Protein AF-A0A533VQJ0-F1 (afdb_monomer)

Mean predicted aligned error: 14.41 Å

Secondary structure (DSSP, 8-state):
------S--GGGS-SSHHHHHHHHHHHHHHHHHHHTT----EEETTEEESEEEGGGTEEEEE-SS--HHHHHHHHHHHHHHT-SEEEEEESS--EEETTEEEEEGGGHHHHS---S------------PPP-------------

Structure (mmCIF, N/CA/C/O backbone):
data_AF-A0A533VQJ0-F1
#
_entry.id   AF-A0A533VQJ0-F1
#
loop_
_atom_site.group_PDB
_atom_site.id
_atom_site.type_symbol
_atom_site.label_atom_id
_atom_site.label_alt_id
_atom_site.label_comp_id
_atom_site.label_asym_id
_atom_site.label_entity_id
_atom_site.label_seq_id
_atom_site.pdbx_PDB_ins_code
_atom_site.Cartn_x
_atom_site.Cartn_y
_atom_site.Cartn_z
_atom_site.occupancy
_atom_site.B_iso_or_equiv
_atom_site.auth_seq_id
_atom_site.auth_comp_id
_atom_site.auth_asym_id
_atom_site.auth_atom_id
_atom_site.pdbx_PDB_model_num
ATOM 1 N N . MET A 1 1 ? -18.979 10.138 -3.427 1.00 36.03 1 MET A N 1
ATOM 2 C CA . MET A 1 1 ? -19.019 9.096 -4.475 1.00 36.03 1 MET A CA 1
ATOM 3 C C . MET A 1 1 ? -17.841 8.153 -4.243 1.00 36.03 1 MET A C 1
ATOM 5 O O . MET A 1 1 ? -16.714 8.632 -4.271 1.00 36.03 1 MET A O 1
ATOM 9 N N . ARG A 1 2 ? -18.086 6.878 -3.909 1.00 32.38 2 ARG A N 1
ATOM 10 C CA . ARG A 1 2 ? -17.046 5.832 -3.820 1.00 32.38 2 ARG A CA 1
ATOM 11 C C . ARG A 1 2 ? -16.905 5.206 -5.211 1.00 32.38 2 ARG A C 1
ATOM 13 O O . ARG A 1 2 ? -17.925 4.969 -5.850 1.00 32.38 2 ARG A O 1
ATOM 20 N N . ARG A 1 3 ? -15.680 5.019 -5.705 1.00 37.50 3 ARG A N 1
ATOM 21 C CA . ARG A 1 3 ? -15.407 4.353 -6.990 1.00 37.50 3 ARG A CA 1
ATOM 22 C C . ARG A 1 3 ? -14.594 3.096 -6.706 1.00 37.50 3 ARG A C 1
ATOM 24 O O . ARG A 1 3 ? -13.645 3.173 -5.935 1.00 37.50 3 ARG A O 1
ATOM 31 N N . TYR A 1 4 ? -14.981 1.986 -7.322 1.00 40.22 4 TYR A N 1
ATOM 32 C CA . TYR A 1 4 ? -14.312 0.695 -7.217 1.00 40.22 4 TYR A CA 1
ATOM 33 C C . TYR A 1 4 ? -13.822 0.302 -8.614 1.00 40.22 4 TYR A C 1
ATOM 35 O O . TYR A 1 4 ? -14.592 0.393 -9.570 1.00 40.22 4 TYR A O 1
ATOM 43 N N . TYR A 1 5 ? -12.552 -0.082 -8.735 1.00 43.50 5 TYR A N 1
ATOM 44 C CA . TYR A 1 5 ? -11.945 -0.544 -9.986 1.00 43.50 5 TYR A CA 1
ATOM 45 C C . TYR A 1 5 ? -11.495 -2.002 -9.823 1.00 43.50 5 TYR A C 1
ATOM 47 O O . TYR A 1 5 ? -11.059 -2.364 -8.728 1.00 43.50 5 TYR A O 1
ATOM 55 N N . PRO A 1 6 ? -11.596 -2.842 -10.870 1.00 46.53 6 PRO A N 1
ATOM 56 C CA . PRO A 1 6 ? -11.108 -4.216 -10.817 1.00 46.53 6 PRO A CA 1
ATOM 57 C C . PRO A 1 6 ? -9.578 -4.251 -10.692 1.00 46.53 6 PRO A C 1
ATOM 59 O O . PRO A 1 6 ? -8.875 -3.557 -11.426 1.00 46.53 6 PRO A O 1
ATOM 62 N N . ALA A 1 7 ? -9.076 -5.081 -9.774 1.00 50.94 7 ALA A N 1
ATOM 63 C CA . ALA A 1 7 ? -7.653 -5.200 -9.447 1.00 50.94 7 ALA A CA 1
ATOM 64 C C . ALA A 1 7 ? -6.796 -5.751 -10.602 1.00 50.94 7 ALA A C 1
ATOM 66 O O . ALA A 1 7 ? -5.637 -5.384 -10.765 1.00 50.94 7 ALA A O 1
ATOM 67 N N . THR A 1 8 ? -7.343 -6.625 -11.443 1.00 53.81 8 THR A N 1
ATOM 68 C CA . THR A 1 8 ? -6.544 -7.423 -12.381 1.00 53.81 8 THR A CA 1
ATOM 69 C C . T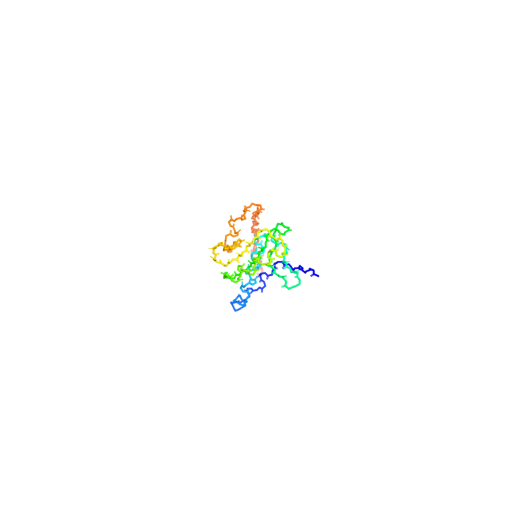HR A 1 8 ? -6.350 -6.716 -13.731 1.00 53.81 8 THR A C 1
ATOM 71 O O . THR A 1 8 ? -7.097 -6.947 -14.677 1.00 53.81 8 THR A O 1
ATOM 74 N N . THR A 1 9 ? -5.326 -5.858 -13.849 1.00 52.09 9 THR A N 1
ATOM 75 C CA . THR A 1 9 ? -4.880 -5.271 -15.143 1.00 52.09 9 THR A CA 1
ATOM 76 C C . THR A 1 9 ? -3.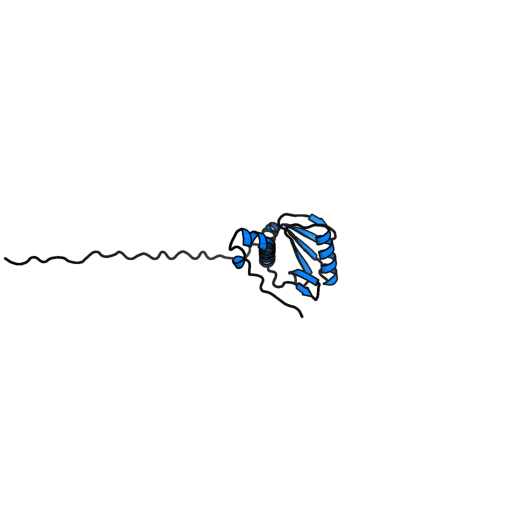403 -5.537 -15.479 1.00 52.09 9 THR A C 1
ATOM 78 O O . THR A 1 9 ? -2.884 -5.030 -16.475 1.00 52.09 9 THR A O 1
ATOM 81 N N . SER A 1 10 ? -2.711 -6.362 -14.689 1.00 52.59 10 SER A N 1
ATOM 82 C CA . SER A 1 10 ? -1.248 -6.525 -14.714 1.00 52.59 10 SER A CA 1
ATOM 83 C C . SER A 1 10 ? -0.682 -7.091 -16.022 1.00 52.59 10 SER A C 1
ATOM 85 O O . SER A 1 10 ? 0.395 -6.669 -16.439 1.00 52.59 10 SER A O 1
ATOM 87 N N . LEU A 1 11 ? -1.403 -7.973 -16.722 1.00 50.06 11 LEU A N 1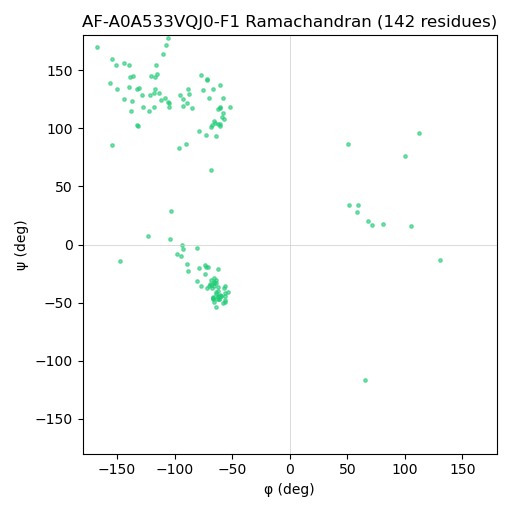
ATOM 88 C CA . LEU A 1 11 ? -0.930 -8.543 -17.995 1.00 50.06 11 LEU A CA 1
ATOM 89 C C . LEU A 1 11 ? -0.921 -7.537 -19.158 1.00 50.06 11 LEU A C 1
ATOM 91 O O . LEU A 1 11 ? -0.200 -7.738 -20.130 1.00 50.06 11 LEU A O 1
ATOM 95 N N . ILE A 1 12 ? -1.660 -6.427 -19.058 1.00 51.81 12 ILE A N 1
ATOM 96 C CA . ILE A 1 12 ? -1.734 -5.413 -20.125 1.00 51.81 12 ILE A CA 1
ATOM 97 C C . ILE A 1 12 ? -0.488 -4.503 -20.121 1.00 51.81 12 ILE A C 1
ATOM 99 O O . ILE A 1 12 ? -0.160 -3.887 -21.133 1.00 51.81 12 ILE A O 1
ATOM 103 N N . ARG A 1 13 ? 0.249 -4.425 -19.004 1.00 52.41 13 ARG A N 1
ATOM 104 C CA . ARG A 1 13 ? 1.272 -3.385 -18.783 1.00 52.41 13 ARG A CA 1
ATOM 105 C C . ARG A 1 13 ? 2.718 -3.807 -19.080 1.00 52.41 13 ARG A C 1
ATOM 107 O O . ARG A 1 13 ? 3.605 -2.959 -19.106 1.00 52.41 13 ARG A O 1
ATOM 114 N N . ALA A 1 14 ? 2.967 -5.089 -19.354 1.00 56.59 14 ALA A N 1
ATOM 115 C CA . ALA A 1 14 ? 4.311 -5.651 -19.556 1.00 56.59 14 ALA A CA 1
ATOM 116 C C . ALA A 1 14 ? 4.671 -5.918 -21.036 1.00 56.59 14 ALA A C 1
ATOM 118 O O . ALA A 1 14 ? 5.458 -6.809 -21.340 1.00 56.59 14 ALA A O 1
ATOM 119 N N . VAL A 1 15 ? 4.110 -5.151 -21.976 1.00 60.56 15 VAL A N 1
ATOM 120 C CA . VAL A 1 15 ? 4.304 -5.350 -23.431 1.00 60.56 15 VAL A CA 1
ATOM 121 C C . VAL A 1 15 ? 5.691 -4.946 -23.959 1.00 60.56 15 VAL A C 1
ATOM 123 O O . VAL A 1 15 ? 6.090 -5.390 -25.032 1.00 60.56 15 VAL A O 1
ATOM 126 N N . SER A 1 16 ? 6.456 -4.121 -23.236 1.00 65.94 16 SER A N 1
ATOM 127 C CA . SER A 1 16 ? 7.848 -3.788 -23.580 1.00 65.94 16 SER A CA 1
ATOM 128 C C . SER A 1 16 ? 8.646 -3.379 -22.341 1.00 65.94 16 SER A C 1
ATOM 130 O O . SER A 1 16 ? 8.064 -2.938 -21.353 1.00 65.94 16 SER A O 1
ATOM 132 N N . ARG A 1 17 ? 9.986 -3.450 -22.387 1.00 71.81 17 ARG A N 1
ATOM 133 C CA . ARG A 1 17 ? 10.855 -2.975 -21.286 1.00 71.81 17 ARG A CA 1
ATOM 134 C C . ARG A 1 17 ? 10.554 -1.522 -20.907 1.00 71.81 17 ARG A C 1
ATOM 136 O O . ARG A 1 17 ? 10.534 -1.182 -19.730 1.00 71.81 17 ARG A O 1
ATOM 143 N N . GLN A 1 18 ? 10.319 -0.675 -21.905 1.00 72.75 18 GLN A N 1
ATOM 144 C CA . GLN A 1 18 ? 10.056 0.746 -21.700 1.00 72.75 18 GLN A CA 1
ATOM 145 C C . GLN A 1 18 ? 8.666 0.981 -21.089 1.00 72.75 18 GLN A C 1
ATOM 147 O O . GLN A 1 18 ? 8.524 1.834 -20.217 1.00 72.75 18 GLN A O 1
ATOM 152 N N . ALA A 1 19 ? 7.663 0.195 -21.495 1.00 66.31 19 ALA A N 1
ATOM 153 C CA . ALA A 1 19 ? 6.338 0.199 -20.876 1.00 66.31 19 ALA A CA 1
ATOM 154 C C . ALA A 1 19 ? 6.397 -0.325 -19.434 1.00 66.31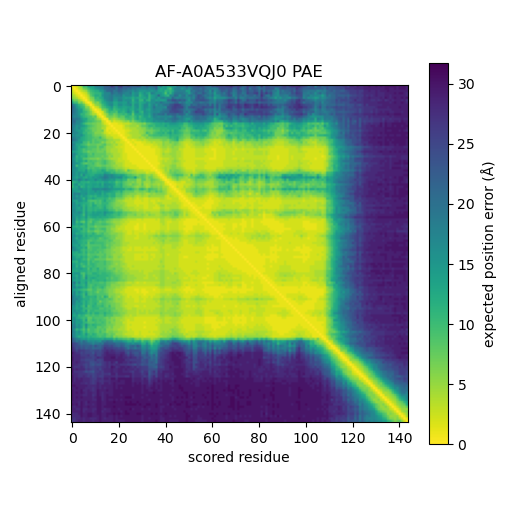 19 ALA A C 1
ATOM 156 O O . ALA A 1 19 ? 5.911 0.339 -18.529 1.00 66.31 19 ALA A O 1
ATOM 157 N N . PHE A 1 20 ? 7.095 -1.436 -19.193 1.00 68.12 20 PHE A N 1
ATOM 158 C CA . PHE A 1 20 ? 7.279 -2.002 -17.859 1.00 68.12 20 PHE A CA 1
ATOM 159 C C . PHE A 1 20 ? 7.971 -1.027 -16.905 1.00 68.12 20 PHE A C 1
ATOM 161 O O . PHE A 1 20 ? 7.528 -0.854 -15.779 1.00 68.12 20 PHE A O 1
ATOM 168 N N . GLN A 1 21 ? 9.030 -0.344 -17.344 1.00 69.88 21 GLN A N 1
ATOM 169 C CA . GLN A 1 21 ? 9.707 0.648 -16.505 1.00 69.88 21 GLN A CA 1
ATOM 170 C C . GLN A 1 21 ? 8.778 1.810 -16.129 1.00 69.88 21 GLN A C 1
ATOM 172 O O . GLN A 1 21 ? 8.784 2.238 -14.975 1.00 69.88 21 GLN A O 1
ATOM 177 N N . ARG A 1 22 ? 7.948 2.277 -17.072 1.00 73.94 22 ARG A N 1
ATOM 178 C CA . ARG A 1 22 ? 6.949 3.331 -16.830 1.00 73.94 22 ARG A CA 1
ATOM 179 C C . ARG A 1 22 ? 5.808 2.870 -15.921 1.00 73.94 22 ARG A C 1
ATOM 181 O O . ARG A 1 22 ? 5.319 3.658 -15.125 1.00 73.94 22 ARG A O 1
ATOM 188 N N . GLU A 1 23 ? 5.423 1.602 -16.018 1.00 76.81 23 GLU A N 1
ATOM 189 C CA . GLU A 1 23 ? 4.255 1.028 -15.339 1.00 76.81 23 GLU A CA 1
ATOM 190 C C . GLU A 1 23 ? 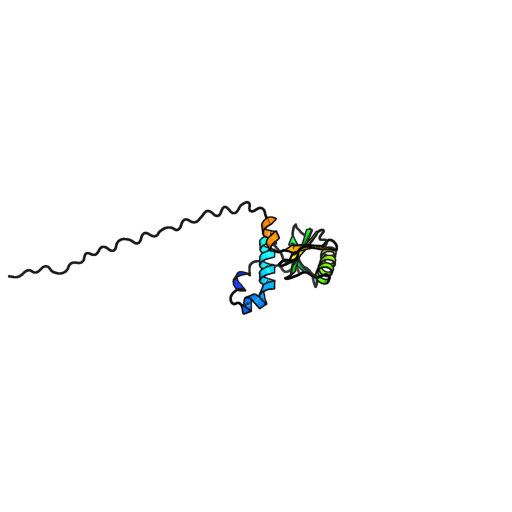4.612 0.166 -14.118 1.00 76.81 23 GLU A C 1
ATOM 192 O O . GLU A 1 23 ? 3.732 -0.446 -13.515 1.00 76.81 23 GLU A O 1
ATOM 197 N N . SER A 1 24 ? 5.890 0.103 -13.735 1.00 76.56 24 SER A N 1
ATOM 198 C CA . SER A 1 24 ? 6.395 -0.804 -12.692 1.00 76.56 24 SER A CA 1
ATOM 199 C C . SER A 1 24 ? 5.679 -0.627 -11.351 1.00 76.56 24 SER A C 1
ATOM 201 O O . SER A 1 24 ? 5.381 -1.616 -10.684 1.00 76.56 24 SER A O 1
ATOM 203 N N . GLY A 1 25 ? 5.313 0.611 -11.003 1.00 81.38 25 GLY A N 1
ATOM 204 C CA . GLY A 1 25 ? 4.483 0.909 -9.834 1.00 81.38 25 GLY A CA 1
ATOM 205 C C . GLY A 1 25 ? 3.092 0.275 -9.915 1.00 81.38 25 GLY A C 1
ATOM 206 O O . GLY A 1 25 ? 2.680 -0.399 -8.979 1.00 81.38 25 GLY A O 1
ATOM 207 N N . GLY A 1 26 ? 2.406 0.401 -11.054 1.00 80.50 26 GLY A N 1
ATOM 208 C CA . GLY A 1 26 ? 1.082 -0.196 -11.253 1.00 80.50 26 GLY A CA 1
ATOM 209 C C . GLY A 1 26 ? 1.111 -1.725 -11.314 1.00 80.50 26 GLY A C 1
ATOM 210 O O . GLY A 1 26 ? 0.159 -2.381 -10.892 1.00 80.50 26 GLY A O 1
ATOM 211 N N . VAL A 1 27 ? 2.210 -2.313 -11.801 1.00 81.94 27 VAL A N 1
ATOM 212 C CA . VAL A 1 27 ? 2.430 -3.767 -11.751 1.00 81.94 27 VAL A CA 1
ATOM 213 C C . VAL A 1 27 ? 2.592 -4.238 -10.308 1.00 81.94 27 VAL A C 1
ATOM 215 O O . VAL A 1 27 ? 1.936 -5.203 -9.920 1.00 81.94 27 VAL A O 1
ATOM 218 N N . LEU A 1 28 ? 3.418 -3.549 -9.513 1.00 85.69 28 LEU A N 1
ATOM 219 C CA . LEU A 1 28 ? 3.615 -3.868 -8.099 1.00 85.69 28 LEU A CA 1
ATOM 220 C C . LEU A 1 28 ? 2.313 -3.724 -7.309 1.00 85.69 28 LEU A C 1
ATOM 222 O O . LEU A 1 28 ? 1.939 -4.633 -6.579 1.00 85.69 28 LEU A O 1
ATOM 226 N N . GLU A 1 29 ? 1.596 -2.620 -7.499 1.00 86.56 29 GLU A N 1
ATOM 227 C CA . GLU A 1 29 ? 0.292 -2.381 -6.882 1.00 86.56 29 GLU A CA 1
ATOM 228 C C . GLU A 1 29 ? -0.687 -3.502 -7.230 1.00 86.56 29 GLU A C 1
ATOM 230 O O . GLU A 1 29 ? -1.256 -4.124 -6.340 1.00 86.56 29 GLU A O 1
ATOM 235 N N . THR A 1 30 ? -0.803 -3.854 -8.512 1.00 82.69 30 THR A N 1
ATOM 236 C CA . THR A 1 30 ? -1.670 -4.959 -8.936 1.00 82.69 30 THR A CA 1
ATOM 237 C C . THR A 1 30 ? -1.268 -6.288 -8.289 1.00 82.69 30 THR A C 1
ATOM 239 O O . THR A 1 30 ? -2.133 -7.039 -7.842 1.00 82.69 30 THR A O 1
ATOM 242 N N . TYR A 1 31 ? 0.032 -6.597 -8.239 1.00 84.06 31 TYR A N 1
ATOM 243 C CA . TYR A 1 31 ? 0.536 -7.800 -7.576 1.00 84.06 31 TYR A CA 1
ATOM 244 C C . TYR A 1 31 ? 0.127 -7.826 -6.101 1.00 84.06 31 TYR A C 1
ATOM 246 O O . TYR A 1 31 ? -0.467 -8.805 -5.662 1.00 84.06 31 TYR A O 1
ATOM 254 N N . VAL A 1 32 ? 0.374 -6.740 -5.365 1.00 87.25 32 VAL A N 1
ATOM 255 C CA . VAL A 1 32 ? 0.073 -6.644 -3.932 1.00 87.25 32 VAL A CA 1
ATOM 256 C C . VAL A 1 32 ? -1.423 -6.776 -3.667 1.00 87.25 32 VAL A C 1
ATOM 258 O O . VAL A 1 32 ? -1.827 -7.535 -2.791 1.00 87.25 32 VAL A O 1
ATOM 261 N N . ILE A 1 33 ? -2.256 -6.084 -4.444 1.00 84.62 33 ILE A N 1
ATOM 262 C CA . ILE A 1 33 ? -3.715 -6.141 -4.305 1.00 84.62 33 ILE A CA 1
ATOM 263 C C . ILE A 1 33 ? -4.224 -7.568 -4.533 1.00 84.62 33 ILE A C 1
ATOM 265 O O . ILE A 1 33 ? -5.030 -8.061 -3.743 1.00 84.62 33 ILE A O 1
ATOM 269 N N . ASN A 1 34 ? -3.709 -8.262 -5.553 1.00 82.75 34 ASN A N 1
ATOM 270 C CA . ASN A 1 34 ? -4.064 -9.657 -5.810 1.00 82.75 34 ASN A CA 1
ATOM 271 C C . ASN A 1 34 ? -3.555 -10.596 -4.702 1.00 82.75 34 ASN A C 1
ATOM 273 O O . ASN A 1 34 ? -4.318 -11.433 -4.228 1.00 82.75 34 ASN A O 1
ATOM 277 N N . ALA A 1 35 ? -2.298 -10.448 -4.271 1.00 84.75 35 ALA A N 1
ATOM 278 C CA . ALA A 1 35 ? -1.681 -11.289 -3.242 1.00 84.75 35 ALA A CA 1
ATOM 279 C C . ALA A 1 35 ? -2.395 -11.168 -1.887 1.00 84.75 35 ALA A C 1
ATOM 281 O O . ALA A 1 35 ? -2.574 -12.155 -1.181 1.00 84.75 35 ALA A O 1
ATOM 282 N N . LEU A 1 36 ? -2.867 -9.967 -1.547 1.00 85.94 36 LEU A N 1
ATOM 283 C CA . LEU A 1 36 ? -3.626 -9.704 -0.324 1.00 85.94 36 LEU A CA 1
ATOM 284 C C . LEU A 1 36 ? -5.110 -10.094 -0.427 1.00 85.94 36 LEU A C 1
ATOM 286 O O . LEU A 1 36 ? -5.849 -9.920 0.544 1.00 85.94 36 LEU A O 1
ATOM 290 N N . GLY A 1 37 ? -5.580 -10.560 -1.592 1.00 79.56 37 GLY A N 1
ATOM 291 C CA . GLY A 1 37 ? -7.004 -10.800 -1.839 1.00 79.56 37 GLY A CA 1
ATOM 292 C C . GLY A 1 37 ? -7.855 -9.539 -1.648 1.00 79.56 37 GLY A C 1
ATOM 293 O O . GLY A 1 37 ? -9.025 -9.617 -1.263 1.00 79.56 37 GLY A O 1
ATOM 294 N N . ALA A 1 38 ? -7.262 -8.361 -1.855 1.00 78.75 38 ALA A N 1
ATOM 295 C CA . ALA A 1 38 ? -7.931 -7.093 -1.641 1.00 78.75 38 ALA A CA 1
ATOM 296 C C . ALA A 1 38 ? -9.009 -6.893 -2.711 1.00 78.75 38 ALA A C 1
ATOM 298 O O . ALA A 1 38 ? -8.758 -6.946 -3.912 1.00 78.75 38 ALA A O 1
ATOM 299 N N . THR A 1 39 ? -10.236 -6.638 -2.266 1.00 63.31 39 THR A N 1
ATOM 300 C CA . THR A 1 39 ? -11.391 -6.485 -3.162 1.00 63.31 39 THR A CA 1
ATOM 301 C C . THR A 1 39 ? -11.592 -5.047 -3.636 1.00 63.31 39 THR A C 1
ATOM 303 O O . THR A 1 39 ? -12.317 -4.821 -4.603 1.00 63.31 39 THR A O 1
ATOM 306 N N . HIS A 1 40 ? -10.974 -4.063 -2.969 1.00 62.38 40 HIS A N 1
ATOM 307 C CA . HIS A 1 40 ? -11.270 -2.653 -3.198 1.00 62.38 40 HIS A CA 1
ATOM 308 C C . HIS A 1 40 ? -10.071 -1.724 -2.949 1.00 62.38 40 HIS A C 1
ATOM 310 O O . HIS A 1 40 ? -9.457 -1.759 -1.882 1.00 62.38 40 HIS A O 1
ATOM 316 N N . TYR A 1 41 ? -9.855 -0.803 -3.890 1.00 70.94 41 TYR A N 1
ATOM 317 C CA . TYR A 1 41 ? -9.122 0.447 -3.676 1.00 70.94 41 TYR A CA 1
ATOM 318 C C . TYR A 1 41 ? -9.959 1.408 -2.825 1.00 70.94 41 TYR A C 1
ATOM 320 O O . TYR A 1 41 ? -11.183 1.485 -2.999 1.00 70.94 41 TYR A O 1
ATOM 328 N N . TYR A 1 42 ? -9.333 2.172 -1.925 1.00 76.00 42 TYR A N 1
ATOM 329 C CA . TYR A 1 42 ? -10.058 3.155 -1.122 1.00 76.00 42 TYR A CA 1
ATOM 330 C C . TYR A 1 42 ? -9.804 4.577 -1.597 1.00 76.00 42 TYR A C 1
ATOM 332 O O . TYR A 1 42 ? -8.692 5.094 -1.537 1.00 76.00 42 TYR A O 1
ATOM 340 N N . ARG A 1 43 ? -10.891 5.265 -1.953 1.00 79.94 43 ARG A N 1
ATOM 341 C CA . ARG A 1 43 ? -10.866 6.694 -2.253 1.00 79.94 43 ARG A CA 1
ATOM 342 C C . ARG A 1 43 ? -12.055 7.419 -1.640 1.00 79.94 43 ARG A C 1
ATOM 344 O O . ARG A 1 43 ? -13.213 7.124 -1.946 1.00 79.94 43 ARG A O 1
ATOM 351 N N . GLN A 1 44 ? -11.768 8.428 -0.821 1.00 76.44 44 GLN A N 1
ATOM 352 C CA . GLN A 1 44 ? -12.761 9.338 -0.255 1.00 76.44 44 GLN A CA 1
ATOM 353 C C . GLN A 1 44 ? -12.297 10.793 -0.408 1.00 76.44 44 GLN A C 1
ATOM 355 O O . GLN A 1 44 ? -11.458 11.300 0.336 1.00 76.44 44 GLN A O 1
ATOM 360 N N . GLY A 1 45 ? -12.868 11.498 -1.389 1.00 81.94 45 GLY A N 1
ATOM 361 C CA . GLY A 1 45 ? -12.474 12.873 -1.704 1.00 81.94 45 GLY A CA 1
ATOM 362 C C . GLY A 1 45 ? -11.035 12.938 -2.224 1.00 81.94 45 GLY A C 1
ATOM 363 O O . GLY A 1 45 ? -10.742 12.385 -3.281 1.00 81.94 45 GLY A O 1
ATOM 364 N N . ARG A 1 46 ? -10.157 13.625 -1.479 1.00 81.94 46 ARG A N 1
ATOM 365 C CA . ARG A 1 46 ? -8.709 13.731 -1.759 1.00 81.94 46 ARG A CA 1
ATOM 366 C C . ARG A 1 46 ? -7.864 12.687 -1.018 1.00 81.94 46 ARG A C 1
ATOM 368 O O . ARG A 1 46 ? -6.646 12.720 -1.122 1.00 81.94 46 ARG A O 1
ATOM 375 N N . VAL A 1 47 ? -8.496 11.829 -0.219 1.00 80.94 47 VAL A N 1
ATOM 376 C CA . VAL A 1 47 ? -7.820 10.772 0.537 1.00 80.94 47 VAL A CA 1
ATOM 377 C C . VAL A 1 47 ? -7.888 9.484 -0.268 1.00 80.94 47 VAL A C 1
ATOM 379 O O . VAL A 1 47 ? -8.975 9.084 -0.691 1.00 80.94 47 VAL A O 1
ATOM 382 N N . GLU A 1 48 ? -6.736 8.857 -0.456 1.00 84.94 48 GLU A N 1
ATOM 383 C CA . GLU A 1 48 ? -6.553 7.636 -1.233 1.00 84.94 48 GLU A CA 1
ATOM 384 C C . GLU A 1 48 ? -5.557 6.737 -0.495 1.00 84.94 48 GLU A C 1
ATOM 386 O O . GLU A 1 48 ? -4.566 7.247 0.037 1.00 84.94 48 GLU A O 1
ATOM 391 N N . VAL A 1 49 ? -5.882 5.447 -0.414 1.00 88.50 49 VAL A N 1
ATOM 392 C CA . VAL A 1 49 ? -4.954 4.358 -0.072 1.00 88.50 49 VAL A CA 1
ATOM 393 C C . VAL A 1 49 ? -5.211 3.207 -1.029 1.00 88.50 49 VAL A C 1
ATOM 395 O O . VAL A 1 49 ? -6.361 2.964 -1.420 1.00 88.50 49 VAL A O 1
ATOM 398 N N . ASP A 1 50 ? -4.143 2.508 -1.386 1.00 90.00 50 ASP A N 1
ATOM 399 C CA . ASP A 1 50 ? -4.176 1.502 -2.444 1.00 90.00 50 ASP A CA 1
ATOM 400 C C . ASP A 1 50 ? -5.060 0.311 -2.051 1.00 90.00 50 ASP A C 1
ATOM 402 O O . ASP A 1 50 ? -5.814 -0.197 -2.874 1.00 90.00 50 ASP A O 1
ATOM 406 N N . ALA A 1 51 ? -5.077 -0.089 -0.775 1.00 88.50 51 ALA A N 1
ATOM 407 C CA . ALA A 1 51 ? -5.983 -1.135 -0.300 1.00 88.50 51 ALA A CA 1
ATOM 408 C C . ALA A 1 51 ? -6.515 -0.903 1.114 1.00 88.50 51 ALA A C 1
ATOM 410 O O . ALA A 1 51 ? -5.883 -0.272 1.965 1.00 88.50 51 ALA A O 1
ATOM 411 N N . ILE A 1 52 ? -7.674 -1.510 1.379 1.00 87.12 52 ILE A N 1
ATOM 412 C CA . ILE A 1 52 ? -8.186 -1.730 2.730 1.00 87.12 52 ILE A CA 1
ATOM 413 C C . ILE A 1 52 ? -8.555 -3.203 2.900 1.00 87.12 52 ILE A C 1
ATOM 415 O O . ILE A 1 52 ? -9.332 -3.746 2.113 1.00 87.12 52 ILE A O 1
ATOM 419 N N . LEU A 1 53 ? -8.048 -3.828 3.964 1.00 86.25 53 LEU A N 1
ATOM 420 C CA . LEU A 1 53 ? -8.332 -5.225 4.310 1.00 86.25 53 LEU A CA 1
ATOM 421 C C . LEU A 1 53 ? -9.210 -5.331 5.562 1.00 86.25 53 LEU A C 1
ATOM 423 O O . LEU A 1 53 ? -9.361 -4.371 6.323 1.00 86.25 53 LEU A O 1
ATOM 427 N N . GLY A 1 54 ? -9.795 -6.513 5.782 1.00 83.75 54 GLY A N 1
ATOM 428 C CA . GLY A 1 54 ? -10.524 -6.826 7.017 1.00 83.75 54 GLY A CA 1
ATOM 429 C C . GLY A 1 54 ? -11.708 -5.895 7.299 1.00 83.75 54 GLY A C 1
ATOM 430 O O . GLY A 1 54 ? -11.952 -5.548 8.448 1.00 83.75 54 GLY A O 1
ATOM 431 N N . GLY A 1 55 ? -12.400 -5.420 6.257 1.00 79.62 55 GLY A N 1
ATOM 432 C CA . GLY A 1 55 ? -13.567 -4.540 6.398 1.00 79.62 55 GLY A CA 1
ATOM 433 C C . GLY A 1 55 ? -13.263 -3.106 6.851 1.00 79.62 55 GLY A C 1
ATOM 434 O O . GLY A 1 55 ? -14.179 -2.416 7.289 1.00 79.62 55 GLY A O 1
ATOM 435 N N . GLY A 1 56 ? -12.012 -2.642 6.759 1.00 82.75 56 GLY A N 1
ATOM 436 C CA . GLY A 1 56 ? -11.614 -1.318 7.263 1.00 82.75 56 GLY A CA 1
ATOM 437 C C . GLY A 1 56 ? -10.375 -1.336 8.146 1.00 82.75 56 GLY A C 1
ATOM 438 O O . GLY A 1 56 ? -9.814 -0.283 8.436 1.00 82.75 56 GLY A O 1
ATOM 439 N N . ASP A 1 57 ? -9.956 -2.518 8.590 1.00 88.69 57 ASP A N 1
ATOM 440 C CA . ASP A 1 57 ? -9.042 -2.650 9.715 1.00 88.69 57 ASP A CA 1
ATOM 441 C C . ASP A 1 57 ? -7.582 -2.338 9.376 1.00 88.69 57 ASP A C 1
ATOM 443 O O . ASP A 1 57 ? -6.858 -1.760 10.190 1.00 88.69 57 ASP A O 1
ATOM 447 N N . VAL A 1 58 ? -7.160 -2.698 8.163 1.00 91.62 58 VAL A N 1
ATOM 448 C CA . VAL A 1 58 ? -5.782 -2.517 7.694 1.00 91.62 58 VAL A CA 1
ATOM 449 C C . VAL A 1 58 ? -5.778 -1.587 6.494 1.00 91.62 58 VAL A C 1
ATOM 451 O O . VAL A 1 58 ? -6.357 -1.924 5.464 1.00 91.62 58 VAL A O 1
ATOM 454 N N . ALA A 1 59 ? -5.110 -0.443 6.621 1.00 92.94 59 ALA A N 1
ATOM 455 C CA . ALA A 1 59 ? -4.804 0.429 5.493 1.00 92.94 59 ALA A CA 1
ATOM 456 C C . ALA A 1 59 ? -3.479 -0.000 4.857 1.00 92.94 59 ALA A C 1
ATOM 458 O O . ALA A 1 59 ? -2.483 -0.143 5.572 1.00 92.94 59 ALA A O 1
ATOM 459 N N . VAL A 1 60 ? -3.468 -0.180 3.538 1.00 94.06 60 VAL A N 1
ATOM 460 C CA . VAL A 1 60 ? -2.296 -0.628 2.781 1.00 94.06 60 VAL A CA 1
ATOM 461 C C . VAL A 1 60 ? -1.935 0.415 1.725 1.00 94.06 60 VAL A C 1
ATOM 463 O O . VAL A 1 60 ? -2.793 0.829 0.949 1.00 94.06 60 VAL A O 1
ATOM 466 N N . GLU A 1 61 ? -0.669 0.823 1.695 1.00 95.19 61 GLU A N 1
ATOM 467 C CA . GLU A 1 61 ? -0.062 1.598 0.601 1.00 95.19 61 GLU A CA 1
ATOM 468 C C . GLU A 1 61 ? 1.021 0.739 -0.058 1.00 95.19 61 GLU A C 1
ATOM 470 O O . GLU A 1 61 ? 1.707 -0.037 0.606 1.00 95.19 61 GLU A O 1
ATOM 475 N N . VAL A 1 62 ? 1.204 0.893 -1.359 1.00 93.75 62 VAL A N 1
ATOM 476 C CA . VAL A 1 62 ? 2.221 0.222 -2.152 1.00 93.75 62 VAL A CA 1
ATOM 477 C C . VAL A 1 62 ? 3.218 1.255 -2.666 1.00 93.75 62 VAL A C 1
ATOM 479 O O . VAL A 1 62 ? 2.862 2.304 -3.214 1.00 93.75 62 VAL A O 1
ATOM 482 N N . LYS A 1 63 ? 4.507 0.976 -2.478 1.00 94.31 63 LYS A N 1
ATOM 483 C CA . LYS A 1 63 ? 5.604 1.831 -2.945 1.00 94.31 63 LYS A CA 1
ATOM 484 C C . LYS A 1 63 ? 6.737 0.992 -3.507 1.00 94.31 63 LYS A C 1
ATOM 486 O O . LYS A 1 63 ? 6.936 -0.143 -3.109 1.00 94.31 63 LYS A O 1
ATOM 491 N N . SER A 1 64 ? 7.537 1.550 -4.409 1.00 90.62 64 SER A N 1
ATOM 492 C CA . SER A 1 64 ? 8.791 0.893 -4.797 1.00 90.62 64 SER A CA 1
ATOM 493 C C . SER A 1 64 ? 9.793 0.871 -3.637 1.00 90.62 64 SER A C 1
ATOM 495 O O . SER A 1 64 ? 10.470 -0.129 -3.435 1.00 90.62 64 SER A O 1
ATOM 497 N N . GLY A 1 65 ? 9.831 1.948 -2.851 1.00 93.56 65 GLY A N 1
ATOM 498 C CA . GLY A 1 65 ? 10.559 2.059 -1.589 1.00 93.56 65 GLY A CA 1
ATOM 499 C C . GLY A 1 65 ? 9.854 3.051 -0.667 1.00 93.56 65 GLY A C 1
ATOM 500 O O . GLY A 1 65 ? 9.118 3.910 -1.155 1.00 93.56 65 GLY A O 1
ATOM 501 N N . ALA A 1 66 ? 10.035 2.904 0.641 1.00 94.69 66 ALA A N 1
ATOM 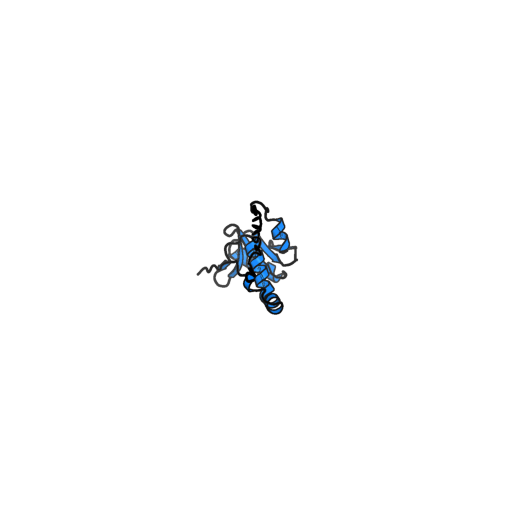502 C CA . ALA A 1 66 ? 9.311 3.676 1.647 1.00 94.69 66 ALA A CA 1
ATOM 503 C C . ALA A 1 66 ? 10.239 4.643 2.389 1.00 94.69 66 ALA A C 1
ATOM 505 O O . ALA A 1 66 ? 11.222 4.225 3.004 1.00 94.69 66 ALA A O 1
ATOM 506 N N . ASP A 1 67 ? 9.894 5.932 2.385 1.00 95.56 67 ASP A N 1
ATOM 507 C CA . ASP A 1 67 ? 10.580 6.947 3.185 1.00 95.56 67 ASP A CA 1
ATOM 508 C C . ASP A 1 67 ? 9.750 7.396 4.408 1.00 95.56 67 ASP A C 1
ATOM 510 O O . ASP A 1 67 ? 8.628 6.944 4.661 1.00 95.56 67 ASP A O 1
ATOM 514 N N . GLU A 1 68 ? 10.311 8.288 5.228 1.00 95.44 68 GLU A N 1
ATOM 515 C CA . GLU A 1 68 ? 9.610 8.799 6.412 1.00 95.44 68 GLU A CA 1
ATOM 516 C C . GLU A 1 68 ? 8.344 9.604 6.067 1.00 95.44 68 GLU A C 1
ATOM 518 O O . GLU A 1 68 ? 7.367 9.575 6.821 1.00 95.44 68 GLU A O 1
ATOM 523 N N . ARG A 1 69 ? 8.317 10.286 4.917 1.00 96.19 69 ARG A N 1
ATOM 524 C CA . ARG A 1 69 ? 7.144 11.049 4.475 1.00 96.19 69 ARG A CA 1
ATOM 525 C C . ARG A 1 69 ? 6.009 10.110 4.088 1.00 96.19 69 ARG A C 1
ATOM 527 O O . ARG A 1 69 ? 4.854 10.439 4.365 1.00 96.19 69 ARG A O 1
ATOM 534 N N . ASP A 1 70 ? 6.321 8.958 3.496 1.00 95.69 70 ASP A N 1
ATOM 535 C CA . ASP A 1 70 ? 5.338 7.916 3.186 1.00 95.69 70 ASP A CA 1
ATOM 536 C C . ASP A 1 70 ? 4.708 7.353 4.464 1.00 95.69 70 ASP A C 1
ATOM 538 O O . ASP A 1 70 ? 3.480 7.304 4.585 1.00 95.69 70 ASP A O 1
ATOM 542 N N . VAL A 1 71 ? 5.539 7.025 5.460 1.00 97.12 71 VAL A N 1
ATOM 543 C CA . VAL A 1 71 ? 5.087 6.575 6.788 1.00 97.12 71 VAL A CA 1
ATOM 544 C C . VAL A 1 71 ? 4.157 7.607 7.426 1.00 97.12 71 VAL A C 1
ATOM 546 O O . VAL A 1 71 ? 3.062 7.268 7.880 1.00 97.12 71 VAL A O 1
ATOM 549 N N . ASP A 1 72 ? 4.544 8.883 7.417 1.00 96.81 72 ASP A N 1
ATOM 550 C CA . ASP A 1 72 ? 3.752 9.964 8.010 1.00 96.81 72 ASP A CA 1
ATOM 551 C C . ASP A 1 72 ? 2.453 10.237 7.254 1.00 96.81 72 ASP A C 1
ATOM 553 O O . ASP A 1 72 ? 1.428 10.596 7.847 1.00 96.81 72 ASP A O 1
ATOM 557 N N . LYS A 1 73 ? 2.467 10.099 5.927 1.00 95.00 73 LYS A N 1
ATOM 558 C CA . LYS A 1 73 ? 1.266 10.208 5.098 1.00 95.00 73 LYS A CA 1
ATOM 559 C C . LYS A 1 73 ? 0.294 9.080 5.441 1.00 95.00 73 LYS A C 1
ATOM 561 O O . LYS A 1 73 ? -0.854 9.378 5.781 1.00 95.00 73 LYS A O 1
ATOM 566 N N . LEU A 1 74 ? 0.741 7.824 5.409 1.00 95.44 74 LEU A N 1
ATOM 567 C CA . LEU A 1 74 ? -0.129 6.681 5.678 1.00 95.44 74 LEU A CA 1
ATOM 568 C C . LEU A 1 74 ? -0.649 6.698 7.118 1.00 95.44 74 LEU A C 1
ATOM 570 O O . LEU A 1 74 ? -1.838 6.485 7.333 1.00 95.44 74 LEU A O 1
ATOM 574 N N . ALA A 1 75 ? 0.189 7.036 8.102 1.00 95.38 75 ALA A N 1
ATOM 575 C CA . ALA A 1 75 ? -0.234 7.164 9.496 1.00 95.38 75 ALA A CA 1
ATOM 576 C C . ALA A 1 75 ? -1.397 8.155 9.671 1.00 95.38 75 ALA A C 1
ATOM 578 O O . ALA A 1 75 ? -2.384 7.853 10.353 1.00 95.38 75 ALA A O 1
ATOM 579 N N . ARG A 1 76 ? -1.319 9.320 9.013 1.00 94.31 76 ARG A N 1
ATOM 580 C CA . ARG A 1 76 ? -2.388 10.332 9.029 1.00 94.31 76 ARG A CA 1
ATOM 581 C C . ARG A 1 76 ? -3.649 9.844 8.326 1.00 94.31 76 ARG A C 1
ATOM 583 O O . ARG A 1 76 ? -4.748 10.025 8.849 1.00 94.31 76 ARG A O 1
ATOM 590 N N . VAL A 1 77 ? -3.502 9.225 7.156 1.00 92.31 77 VAL A N 1
ATOM 591 C CA . VAL A 1 77 ? -4.640 8.729 6.375 1.00 92.31 77 VAL A CA 1
ATOM 592 C C . VAL A 1 77 ? -5.358 7.592 7.099 1.00 92.31 77 VAL A C 1
ATOM 594 O O . VAL A 1 77 ? -6.567 7.690 7.293 1.00 92.31 77 VAL A O 1
ATOM 597 N N . ALA A 1 78 ? -4.629 6.580 7.574 1.00 91.75 78 ALA A N 1
ATOM 598 C CA . ALA A 1 78 ? -5.173 5.448 8.322 1.00 91.75 78 ALA A CA 1
ATOM 599 C C . ALA A 1 78 ? -5.959 5.907 9.562 1.00 91.75 78 ALA A C 1
ATOM 601 O O . ALA A 1 78 ? -7.062 5.432 9.815 1.00 91.75 78 ALA A O 1
ATOM 602 N N . THR A 1 79 ? -5.436 6.903 10.285 1.00 92.25 79 THR A N 1
ATOM 603 C CA . THR A 1 79 ? -6.134 7.503 11.435 1.00 92.25 79 THR A CA 1
ATOM 604 C C . THR A 1 79 ? -7.452 8.156 11.017 1.00 92.25 79 THR A C 1
ATOM 606 O O . THR A 1 79 ? -8.475 7.956 11.664 1.00 92.25 79 THR A O 1
ATOM 609 N N . ARG A 1 80 ? -7.458 8.906 9.908 1.00 90.25 80 ARG A N 1
ATOM 610 C CA . ARG A 1 80 ? -8.657 9.593 9.407 1.00 90.25 80 ARG A CA 1
ATOM 611 C C . ARG A 1 80 ? -9.758 8.633 8.956 1.00 90.25 80 ARG A C 1
ATOM 613 O O . ARG A 1 80 ? -10.931 8.979 9.057 1.00 90.25 80 ARG A O 1
ATOM 620 N N . ILE A 1 81 ? -9.386 7.473 8.425 1.00 87.44 81 ILE A N 1
ATOM 621 C CA . ILE A 1 81 ? -10.336 6.464 7.935 1.00 87.44 81 ILE A CA 1
ATOM 622 C C . ILE A 1 81 ? -10.697 5.419 9.001 1.00 87.44 81 ILE A C 1
ATOM 624 O O . ILE A 1 81 ? -11.559 4.583 8.752 1.00 87.44 81 ILE A O 1
ATOM 628 N N . GLY A 1 82 ? -10.079 5.483 10.186 1.00 89.81 82 GLY A N 1
ATOM 629 C CA . GLY A 1 82 ? -10.381 4.605 11.318 1.00 89.81 82 GLY A CA 1
ATOM 630 C C . GLY A 1 82 ? -9.724 3.222 11.267 1.00 89.81 82 GLY A C 1
ATOM 631 O O . GLY A 1 82 ? -10.159 2.329 11.990 1.00 89.81 82 GLY A O 1
ATOM 632 N N . SER A 1 83 ? -8.690 3.022 10.446 1.00 90.50 83 SER A N 1
ATOM 633 C CA . SER A 1 83 ? -7.963 1.747 10.383 1.00 90.50 83 SER A CA 1
ATOM 634 C C . SER A 1 83 ? -7.045 1.572 11.594 1.00 90.50 83 SER A C 1
ATOM 636 O O . SER A 1 83 ? -6.280 2.480 11.939 1.00 90.50 83 SER A O 1
ATOM 638 N N . ARG A 1 84 ? -7.086 0.394 12.232 1.00 91.88 84 ARG A N 1
ATOM 639 C CA . ARG A 1 84 ? -6.265 0.086 13.418 1.00 91.88 84 ARG A CA 1
ATOM 640 C C . ARG A 1 84 ? -4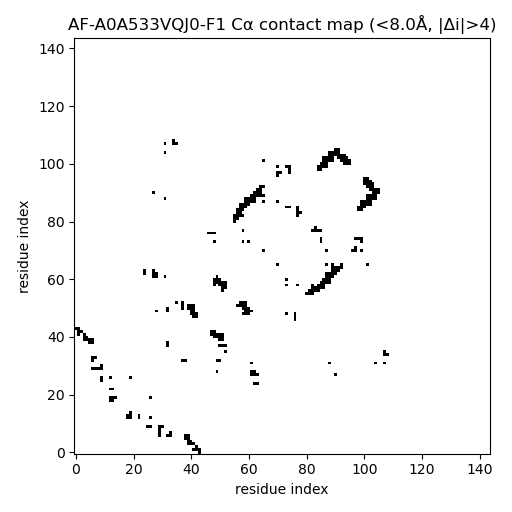.836 -0.296 13.048 1.00 91.88 84 ARG A C 1
ATOM 642 O O . ARG A 1 84 ? -3.915 -0.015 13.811 1.00 91.88 84 ARG A O 1
ATOM 649 N N . LYS A 1 85 ? -4.652 -0.925 11.886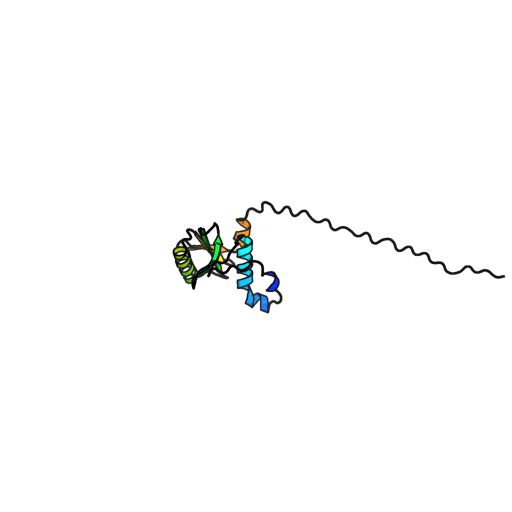 1.00 94.19 85 LYS A N 1
ATOM 650 C CA . LYS A 1 85 ? -3.351 -1.349 11.361 1.00 94.19 85 LYS A CA 1
ATOM 651 C C . LYS A 1 85 ? -3.013 -0.612 10.073 1.00 94.19 85 LYS A C 1
ATOM 653 O O . LYS A 1 85 ? -3.890 -0.128 9.354 1.00 94.19 85 LYS A O 1
ATOM 658 N N . ARG A 1 86 ? -1.715 -0.511 9.804 1.00 95.44 86 ARG A N 1
ATOM 659 C CA . ARG A 1 86 ? -1.161 0.288 8.712 1.00 95.44 86 ARG A CA 1
ATOM 660 C C . ARG A 1 86 ? 0.043 -0.439 8.141 1.00 95.44 86 ARG A C 1
ATOM 662 O O . ARG A 1 86 ? 0.963 -0.751 8.896 1.00 95.44 86 ARG A O 1
ATOM 669 N N . MET A 1 87 ? 0.032 -0.671 6.839 1.00 96.56 87 MET A N 1
ATOM 670 C CA . MET A 1 87 ? 1.077 -1.408 6.148 1.00 96.56 87 MET A CA 1
ATOM 671 C C . MET A 1 87 ? 1.517 -0.650 4.897 1.00 96.56 87 MET A C 1
ATOM 673 O O . MET A 1 87 ? 0.680 -0.190 4.125 1.00 96.56 87 MET A O 1
ATOM 677 N N . ILE A 1 88 ? 2.823 -0.535 4.686 1.00 96.94 88 ILE A N 1
ATOM 678 C CA . ILE A 1 88 ? 3.388 -0.203 3.381 1.00 96.94 88 ILE A CA 1
ATOM 679 C C . ILE A 1 88 ? 3.996 -1.480 2.823 1.00 96.94 88 ILE A C 1
ATOM 681 O O . ILE A 1 88 ? 4.874 -2.069 3.450 1.00 96.94 88 ILE A O 1
ATOM 685 N N . VAL A 1 89 ? 3.556 -1.895 1.643 1.00 95.44 89 VAL A N 1
ATOM 686 C CA . VAL A 1 89 ? 4.235 -2.949 0.898 1.00 95.44 89 VAL A CA 1
ATOM 687 C C . VAL A 1 89 ? 5.229 -2.295 -0.049 1.00 95.44 89 VAL A C 1
ATOM 689 O O . VAL A 1 89 ? 4.857 -1.494 -0.908 1.00 95.44 89 VAL A O 1
ATOM 692 N N . SER A 1 90 ? 6.502 -2.615 0.138 1.00 94.81 90 SER A N 1
ATOM 693 C CA . SER A 1 90 ? 7.610 -2.116 -0.673 1.00 94.81 90 SER A CA 1
ATOM 694 C C . SER A 1 90 ? 8.172 -3.209 -1.586 1.00 94.81 90 SER A C 1
ATOM 696 O O . SER A 1 90 ? 7.828 -4.376 -1.423 1.00 94.81 90 SER A O 1
ATOM 698 N N . LEU A 1 91 ? 9.075 -2.892 -2.521 1.00 90.06 91 LEU A N 1
ATOM 699 C CA . LEU A 1 91 ? 9.771 -3.954 -3.265 1.00 90.06 91 LEU A CA 1
ATOM 700 C C . LEU A 1 91 ? 10.657 -4.810 -2.348 1.00 90.06 91 LEU A C 1
ATOM 702 O O . LEU A 1 91 ? 10.678 -6.033 -2.478 1.00 90.06 91 LEU A O 1
ATOM 706 N N . SER A 1 92 ? 11.387 -4.171 -1.431 1.00 91.19 92 SER A N 1
ATOM 707 C CA . SER A 1 92 ? 12.443 -4.831 -0.650 1.00 91.19 92 SER A CA 1
ATOM 708 C C . SER A 1 92 ? 12.635 -4.310 0.774 1.00 91.19 92 SER A C 1
ATOM 710 O O . SER A 1 92 ? 13.317 -4.967 1.561 1.00 91.19 92 SER A O 1
ATOM 712 N N . ASP A 1 93 ? 12.069 -3.157 1.118 1.00 94.81 93 ASP A N 1
ATOM 713 C CA . ASP A 1 93 ? 12.257 -2.540 2.427 1.00 94.81 93 ASP A CA 1
ATOM 714 C C . ASP A 1 93 ? 11.508 -3.311 3.515 1.00 94.81 93 ASP A C 1
ATOM 716 O O . ASP A 1 93 ? 10.374 -3.766 3.336 1.00 94.81 93 ASP A O 1
ATOM 720 N N . ARG A 1 94 ? 12.144 -3.414 4.683 1.00 96.25 94 ARG A N 1
ATOM 721 C CA . ARG A 1 94 ? 11.551 -3.991 5.887 1.00 96.25 94 ARG A CA 1
ATOM 722 C C . ARG A 1 94 ? 11.905 -3.147 7.098 1.00 96.25 94 ARG A C 1
ATOM 724 O O . ARG A 1 94 ? 13.071 -3.077 7.476 1.00 96.25 94 ARG A O 1
ATOM 731 N N . PHE A 1 95 ? 10.906 -2.537 7.724 1.00 97.19 95 PHE A N 1
ATOM 732 C CA . PHE A 1 95 ? 11.065 -1.813 8.987 1.00 97.19 95 PHE A CA 1
ATOM 733 C C . PHE A 1 95 ? 9.701 -1.499 9.611 1.00 97.19 95 PHE A C 1
ATOM 735 O O . PHE A 1 95 ? 8.664 -1.661 8.981 1.00 97.19 95 PHE A O 1
ATOM 742 N N . SER A 1 96 ? 9.686 -1.019 10.854 1.00 96.69 96 SER A N 1
ATOM 743 C CA . SER A 1 96 ? 8.469 -0.529 11.509 1.00 96.69 96 SER A CA 1
ATOM 744 C C . SER A 1 96 ? 8.725 0.835 12.135 1.00 96.69 96 SER A C 1
ATOM 746 O O . SER A 1 96 ? 9.766 1.056 12.761 1.00 96.69 96 SER A O 1
ATOM 748 N N . ARG A 1 97 ? 7.803 1.782 11.938 1.00 95.38 97 ARG A N 1
ATOM 749 C CA . ARG A 1 97 ? 7.920 3.149 12.466 1.00 95.38 97 ARG A CA 1
ATOM 750 C C . ARG A 1 97 ? 6.546 3.796 12.612 1.00 95.38 97 ARG A C 1
ATOM 752 O O . ARG A 1 97 ? 5.701 3.653 11.741 1.00 95.38 97 ARG A O 1
ATOM 759 N N . LYS A 1 98 ? 6.317 4.535 13.708 1.00 92.75 98 LYS A N 1
ATOM 760 C CA . LYS A 1 98 ? 5.060 5.279 13.971 1.00 92.75 98 LYS A CA 1
ATOM 761 C C . LYS A 1 98 ? 3.792 4.405 13.820 1.00 92.75 98 LYS A C 1
ATOM 763 O O . LYS A 1 98 ? 2.742 4.878 13.385 1.00 92.75 98 LYS A O 1
ATOM 768 N N . GLY A 1 99 ? 3.888 3.119 14.178 1.00 92.50 99 GLY A N 1
ATOM 769 C CA . GLY A 1 99 ? 2.793 2.148 14.039 1.00 92.50 99 GLY A CA 1
ATOM 770 C C . GLY A 1 99 ? 2.437 1.804 12.588 1.00 92.50 99 GLY A C 1
ATOM 771 O O . GLY A 1 99 ? 1.314 1.382 12.327 1.00 92.50 99 GLY A O 1
ATOM 772 N N . VAL A 1 100 ? 3.354 2.046 11.649 1.00 97.19 100 VAL A N 1
ATOM 773 C CA . VAL A 1 100 ? 3.285 1.600 10.258 1.00 97.19 100 VAL A CA 1
ATOM 774 C C . VAL A 1 100 ? 4.318 0.506 10.065 1.00 97.19 100 VAL A C 1
ATOM 776 O O . VAL A 1 100 ? 5.498 0.698 10.364 1.00 97.19 100 VAL A O 1
ATOM 779 N N . GLU A 1 101 ? 3.858 -0.633 9.571 1.00 97.75 101 GLU A N 1
ATOM 780 C CA . GLU A 1 101 ? 4.715 -1.748 9.207 1.00 97.75 101 GLU A CA 1
ATOM 781 C C . GLU A 1 101 ? 5.083 -1.641 7.732 1.00 97.75 101 GLU A C 1
ATOM 783 O O . GLU A 1 101 ? 4.209 -1.520 6.880 1.00 97.75 101 GLU A O 1
ATOM 788 N N . VAL A 1 102 ? 6.371 -1.653 7.421 1.00 97.31 102 VAL A N 1
ATOM 789 C CA . VAL A 1 102 ? 6.861 -1.707 6.048 1.00 97.31 102 VAL A CA 1
ATOM 790 C C . VAL A 1 102 ? 7.367 -3.110 5.796 1.00 97.31 102 VAL A C 1
ATOM 792 O O . VAL A 1 102 ? 8.294 -3.571 6.468 1.00 97.31 102 VAL A O 1
ATOM 795 N N . VAL A 1 103 ? 6.739 -3.785 4.842 1.00 95.75 103 VAL A N 1
ATOM 796 C CA . VAL A 1 103 ? 7.044 -5.167 4.482 1.00 95.75 103 VAL A CA 1
ATOM 797 C C . VAL A 1 103 ? 7.459 -5.244 3.018 1.00 95.75 103 VAL A C 1
ATOM 799 O O . VAL A 1 103 ? 6.931 -4.505 2.186 1.00 95.75 103 VAL A O 1
ATOM 802 N N . PRO A 1 104 ? 8.393 -6.132 2.666 1.00 93.81 104 PRO A N 1
ATOM 803 C CA . PRO A 1 104 ? 8.739 -6.353 1.278 1.00 93.81 104 PRO A CA 1
ATOM 804 C C . PRO A 1 104 ? 7.673 -7.220 0.600 1.00 93.81 104 PRO A C 1
ATOM 806 O O . PRO A 1 104 ? 7.119 -8.129 1.217 1.00 93.81 104 PRO A O 1
ATOM 809 N N . ALA A 1 105 ? 7.420 -6.978 -0.683 1.00 90.19 105 ALA A N 1
ATOM 810 C CA . ALA A 1 105 ? 6.358 -7.621 -1.453 1.00 90.19 105 ALA A CA 1
ATOM 811 C C . ALA A 1 105 ? 6.467 -9.152 -1.460 1.00 90.19 105 ALA A C 1
ATOM 813 O O . ALA A 1 105 ? 5.455 -9.831 -1.322 1.00 90.19 105 ALA A O 1
ATOM 814 N N . TYR A 1 106 ? 7.689 -9.696 -1.515 1.00 84.69 106 TYR A N 1
ATOM 815 C CA . TYR A 1 106 ? 7.920 -11.145 -1.466 1.00 84.69 106 TYR A CA 1
ATOM 816 C C . TYR A 1 106 ? 7.455 -11.795 -0.151 1.00 84.69 106 TYR A C 1
ATOM 818 O O . TYR A 1 106 ? 7.227 -12.998 -0.106 1.00 84.69 106 TYR A O 1
ATOM 826 N N . ALA A 1 107 ? 7.316 -11.029 0.938 1.00 88.81 107 ALA A N 1
ATOM 827 C CA . ALA A 1 107 ? 6.859 -11.572 2.215 1.00 88.81 107 ALA A CA 1
ATOM 828 C C . ALA A 1 107 ? 5.357 -11.884 2.222 1.00 88.81 107 ALA A C 1
ATOM 830 O O . ALA A 1 107 ? 4.908 -12.665 3.058 1.00 88.81 107 ALA A O 1
ATOM 831 N N . LEU A 1 108 ? 4.592 -11.327 1.277 1.00 85.12 108 LEU A N 1
ATOM 832 C CA . LEU A 1 108 ? 3.160 -11.597 1.153 1.00 85.12 108 LEU A CA 1
ATOM 833 C C . LEU A 1 108 ? 2.872 -13.058 0.775 1.00 85.12 108 LEU A C 1
ATOM 835 O O . LEU A 1 108 ? 1.839 -13.597 1.168 1.00 85.12 108 LEU A O 1
ATOM 839 N N . GLU A 1 109 ? 3.797 -13.708 0.063 1.00 70.75 109 GLU A N 1
ATOM 840 C CA . GLU A 1 109 ? 3.692 -15.117 -0.347 1.00 70.75 109 GLU A CA 1
ATOM 841 C C . GLU A 1 109 ? 3.920 -16.093 0.813 1.00 70.75 109 GLU A C 1
ATOM 843 O O . GLU A 1 109 ? 3.430 -17.218 0.779 1.00 70.75 109 GLU A O 1
ATOM 848 N N . TRP A 1 110 ? 4.655 -15.678 1.851 1.00 56.09 110 TRP A N 1
ATOM 849 C CA . TRP A 1 110 ? 4.930 -16.520 3.021 1.00 56.09 110 TRP A CA 1
ATOM 850 C C . TRP A 1 110 ? 3.869 -16.416 4.114 1.00 56.09 110 TRP A C 1
ATOM 852 O O . TRP A 1 110 ? 3.731 -17.343 4.911 1.00 56.09 110 TRP A O 1
ATOM 862 N N . GLU A 1 111 ? 3.107 -15.324 4.151 1.00 53.56 111 GLU A N 1
ATOM 863 C CA . GLU A 1 111 ? 2.024 -15.129 5.124 1.00 53.56 111 GLU A CA 1
ATOM 864 C C . GLU A 1 111 ? 0.646 -15.560 4.601 1.00 53.56 111 GLU A C 1
ATOM 866 O O . GLU A 1 111 ? -0.302 -15.682 5.380 1.00 53.56 111 GLU A O 1
ATOM 871 N N . THR A 1 112 ? 0.520 -15.856 3.305 1.00 43.72 112 THR A N 1
ATOM 872 C CA . THR A 1 112 ? -0.667 -16.522 2.766 1.00 43.72 112 THR A CA 1
ATOM 873 C C . THR A 1 112 ? -0.511 -18.037 2.924 1.00 43.72 112 THR A C 1
ATOM 875 O O . THR A 1 112 ? 0.402 -18.623 2.340 1.00 43.72 112 THR A O 1
ATOM 878 N N . PRO A 1 113 ? -1.377 -18.731 3.692 1.00 34.94 113 PRO A N 1
ATOM 879 C CA . PRO A 1 113 ? -1.384 -20.181 3.657 1.00 34.94 113 PRO A CA 1
ATOM 880 C C . PRO A 1 113 ? -1.704 -20.600 2.225 1.00 34.94 113 PRO A C 1
ATOM 882 O O . PRO A 1 113 ? -2.789 -20.324 1.712 1.00 34.94 113 PRO A O 1
ATOM 885 N N . VAL A 1 114 ? -0.754 -21.283 1.590 1.00 43.06 114 VAL A N 1
ATOM 886 C CA . VAL A 1 114 ? -0.933 -21.989 0.319 1.00 43.06 114 VAL A CA 1
ATOM 887 C C . VAL A 1 114 ? -1.857 -23.185 0.572 1.00 43.06 114 VAL A C 1
ATOM 889 O O . VAL A 1 114 ? -1.457 -24.341 0.531 1.00 43.06 114 VAL A O 1
ATOM 892 N N . SER A 1 115 ? -3.101 -22.918 0.949 1.00 41.69 115 SER A N 1
ATOM 893 C CA . SER A 1 115 ? -4.114 -23.925 1.203 1.00 41.69 115 SER A CA 1
ATOM 894 C C . SER A 1 115 ? -5.291 -23.629 0.290 1.00 41.69 115 SER A C 1
ATOM 896 O O . SER A 1 115 ? -5.940 -22.595 0.429 1.00 41.69 115 SER A O 1
ATOM 898 N N . SER A 1 116 ? -5.536 -24.566 -0.632 1.00 36.09 116 SER A N 1
ATOM 899 C CA . SER A 1 116 ? -6.728 -24.745 -1.482 1.00 36.09 116 SER A CA 1
ATOM 900 C C . SER A 1 116 ? -6.693 -24.382 -2.976 1.00 36.09 116 SER A C 1
ATOM 902 O O . SER A 1 116 ? -7.741 -24.428 -3.611 1.00 36.09 116 SER A O 1
ATOM 904 N N . MET A 1 117 ? -5.532 -24.202 -3.616 1.00 35.28 117 MET A N 1
ATOM 905 C CA . MET A 1 117 ? -5.446 -24.478 -5.064 1.00 35.28 117 MET A CA 1
ATOM 906 C C . MET A 1 117 ? -4.911 -25.892 -5.291 1.00 35.28 117 MET A C 1
ATOM 908 O O . MET A 1 117 ? -3.725 -26.108 -5.530 1.00 35.28 117 MET A O 1
ATOM 912 N N . GLN A 1 118 ? -5.815 -26.873 -5.221 1.00 36.22 118 GLN A N 1
ATOM 913 C CA . GLN A 1 118 ? -5.633 -28.116 -5.965 1.00 36.22 118 GLN A CA 1
ATOM 914 C C . GLN A 1 118 ? -5.662 -27.749 -7.450 1.00 36.22 118 GLN A C 1
ATOM 916 O O . GLN A 1 118 ? -6.721 -27.623 -8.058 1.00 36.22 118 GLN A O 1
ATOM 921 N N . ILE A 1 119 ? -4.486 -27.512 -8.025 1.00 42.91 119 ILE A N 1
ATOM 922 C CA . ILE A 1 119 ? -4.327 -27.525 -9.473 1.00 42.91 119 ILE A CA 1
ATOM 923 C C . ILE A 1 119 ? -4.412 -28.999 -9.859 1.00 42.91 119 ILE A C 1
ATOM 925 O O . ILE A 1 119 ? -3.425 -29.730 -9.774 1.00 42.91 119 ILE A O 1
ATOM 929 N N . GLU A 1 120 ? -5.604 -29.465 -10.232 1.00 36.44 120 GLU A N 1
ATOM 930 C CA . GLU A 1 120 ? -5.695 -30.690 -11.014 1.00 36.44 120 GLU A CA 1
ATOM 931 C C . GLU A 1 120 ? -4.898 -30.451 -12.295 1.00 36.44 120 GLU A C 1
ATOM 933 O O . GLU A 1 120 ? -5.248 -29.621 -13.136 1.00 36.44 120 GLU A O 1
ATOM 938 N N . ALA A 1 121 ? -3.761 -31.135 -12.400 1.00 36.91 121 ALA A N 1
ATOM 939 C CA . ALA A 1 121 ? -2.957 -31.135 -13.601 1.00 36.91 121 ALA A CA 1
ATOM 940 C C . ALA A 1 121 ? -3.840 -31.616 -14.757 1.00 36.91 121 ALA A C 1
ATOM 942 O O . ALA A 1 121 ? -4.176 -32.800 -14.847 1.00 36.91 121 ALA A O 1
ATOM 943 N N . VAL A 1 122 ? -4.208 -30.695 -15.649 1.00 41.09 122 VAL A N 1
ATOM 944 C CA . VAL A 1 122 ? -4.781 -31.040 -16.946 1.00 41.09 122 VAL A CA 1
ATOM 945 C C . VAL A 1 122 ? -3.723 -31.869 -17.664 1.00 41.09 122 VAL A C 1
ATOM 947 O O . VAL A 1 122 ? -2.719 -31.345 -18.147 1.00 41.09 122 VAL A O 1
ATOM 950 N N . LYS A 1 123 ? -3.913 -33.192 -17.672 1.00 36.66 123 LYS A N 1
ATOM 951 C CA . LYS A 1 123 ? -3.084 -34.099 -18.461 1.00 36.66 123 LYS A CA 1
ATOM 952 C C . LYS A 1 123 ? -3.204 -33.659 -19.920 1.00 36.66 123 LYS A C 1
ATOM 954 O O . LYS A 1 123 ? -4.332 -33.569 -20.409 1.00 36.66 123 LYS A O 1
ATOM 959 N N . PRO A 1 124 ? -2.098 -33.395 -20.633 1.00 38.59 124 PRO A N 1
ATOM 960 C CA . PRO A 1 124 ? -2.184 -33.139 -22.058 1.00 38.59 124 PRO A CA 1
ATOM 961 C C . PRO A 1 124 ? -2.776 -34.382 -22.725 1.00 38.59 124 PRO A C 1
ATOM 963 O O . PRO A 1 124 ? -2.212 -35.475 -22.638 1.00 38.59 124 PRO A O 1
ATOM 966 N N . SER A 1 125 ? -3.937 -34.228 -23.363 1.00 40.41 125 SER A N 1
ATOM 967 C CA . SER A 1 125 ? -4.462 -35.246 -24.262 1.00 40.41 125 SER A CA 1
ATOM 968 C C . SER A 1 125 ? -3.499 -35.331 -25.439 1.00 40.41 125 SER A C 1
ATOM 970 O O . SER A 1 125 ? -3.462 -34.442 -26.293 1.00 40.41 125 SER A O 1
ATOM 972 N N . VAL A 1 126 ? -2.681 -36.377 -25.461 1.00 44.69 126 VAL A N 1
ATOM 973 C CA . VAL A 1 126 ? -1.903 -36.741 -26.639 1.00 44.69 126 VAL A CA 1
ATOM 974 C C . VAL A 1 126 ? -2.912 -37.077 -27.732 1.00 44.69 126 VAL A C 1
ATOM 976 O O . VAL A 1 126 ? -3.556 -38.121 -27.693 1.00 44.69 126 VAL A O 1
ATOM 979 N N . ALA A 1 127 ? -3.088 -36.160 -28.681 1.00 41.12 127 ALA A N 1
ATOM 980 C CA . ALA A 1 127 ? -3.738 -36.463 -29.940 1.00 41.12 127 ALA A CA 1
ATOM 981 C C . ALA A 1 127 ? -2.792 -37.391 -30.711 1.00 41.12 127 ALA A C 1
ATOM 983 O O . ALA A 1 127 ? -1.783 -36.960 -31.267 1.00 41.12 127 ALA A O 1
ATOM 984 N N . THR A 1 128 ? -3.092 -38.685 -30.684 1.00 40.94 128 THR A N 1
ATOM 985 C CA . THR A 1 128 ? -2.505 -39.685 -31.569 1.00 40.94 128 THR A CA 1
ATOM 986 C C . THR A 1 128 ? -2.853 -39.301 -33.004 1.00 40.94 128 THR A C 1
ATOM 988 O O . THR A 1 128 ? -3.985 -39.468 -33.455 1.00 40.94 128 THR A O 1
ATOM 991 N N . SER A 1 129 ? -1.878 -38.749 -33.727 1.00 42.81 129 SER A N 1
ATOM 992 C CA . SER A 1 129 ? -1.958 -38.592 -35.176 1.00 42.81 129 SER A CA 1
ATOM 993 C C . SER A 1 129 ? -2.061 -39.979 -35.801 1.00 42.81 129 SER A C 1
ATOM 995 O O . SER A 1 129 ? -1.161 -40.807 -35.651 1.00 42.81 129 SER A O 1
ATOM 997 N N . SER A 1 130 ? -3.188 -40.226 -36.452 1.00 43.38 130 SER A N 1
ATOM 998 C CA . SER A 1 130 ? -3.520 -41.454 -37.158 1.00 43.38 130 SER A CA 1
ATOM 999 C C . SER A 1 130 ? -2.521 -41.720 -38.284 1.00 43.38 130 SER A C 1
ATOM 1001 O O . SER A 1 130 ? -2.154 -40.812 -39.028 1.00 43.38 130 SER A O 1
ATOM 1003 N N . GLU A 1 131 ? -2.104 -42.978 -38.400 1.00 39.06 131 GLU A N 1
ATOM 1004 C CA . GLU A 1 131 ? -1.276 -43.513 -39.476 1.00 39.06 131 GLU A CA 1
ATOM 1005 C C . GLU A 1 131 ? -1.856 -43.179 -40.858 1.00 39.06 131 GLU A C 1
ATOM 1007 O O . GLU A 1 131 ? -2.944 -43.622 -41.236 1.00 39.06 131 GLU A O 1
ATOM 1012 N N . THR A 1 132 ? -1.090 -42.435 -41.654 1.00 38.19 132 THR A N 1
ATOM 1013 C CA . THR A 1 132 ? -1.342 -42.272 -43.085 1.00 38.19 132 TH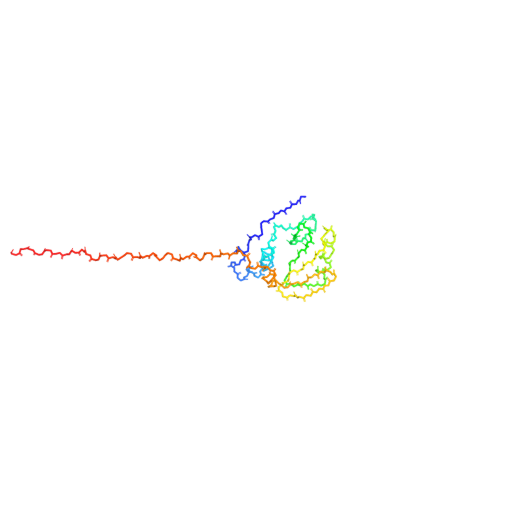R A CA 1
ATOM 1014 C C . THR A 1 132 ? -1.097 -43.608 -43.781 1.00 38.19 132 THR A C 1
ATOM 1016 O O . THR A 1 132 ? 0.039 -44.018 -44.018 1.00 38.19 132 THR A O 1
ATOM 1019 N N . THR A 1 133 ? -2.184 -44.295 -44.123 1.00 38.53 133 THR A N 1
ATOM 1020 C CA . THR A 1 133 ? -2.173 -45.486 -44.974 1.00 38.53 133 THR A CA 1
ATOM 1021 C C . THR A 1 133 ? -1.732 -45.094 -46.386 1.00 38.53 133 THR A C 1
ATOM 1023 O O . THR A 1 133 ? -2.491 -44.494 -47.143 1.00 38.53 133 THR A O 1
ATOM 1026 N N . VAL A 1 134 ? -0.503 -45.448 -46.768 1.00 45.19 134 VAL A N 1
ATOM 1027 C CA . VAL A 1 134 ? -0.047 -45.395 -48.163 1.00 45.19 134 VAL A CA 1
ATOM 1028 C C . VAL A 1 134 ? -0.592 -46.625 -48.888 1.00 45.19 134 VAL A C 1
ATOM 1030 O O . VAL A 1 134 ? -0.022 -47.711 -48.797 1.00 45.19 134 VAL A O 1
ATOM 1033 N N . ARG A 1 135 ? -1.707 -46.474 -49.612 1.00 41.56 135 ARG A N 1
ATOM 1034 C CA . ARG A 1 135 ? -2.152 -47.455 -50.617 1.00 41.56 135 ARG A CA 1
ATOM 1035 C C . ARG A 1 135 ? -3.020 -46.809 -51.705 1.00 41.56 135 ARG A C 1
ATOM 1037 O O . ARG A 1 135 ? -4.237 -46.887 -51.672 1.00 41.56 135 ARG A O 1
ATOM 1044 N N . GLU A 1 136 ? -2.368 -46.269 -52.728 1.00 40.03 136 GLU A N 1
ATOM 1045 C CA . GLU A 1 136 ? -2.907 -46.193 -54.095 1.00 40.03 136 GLU A CA 1
ATOM 1046 C C . GLU A 1 136 ? -1.804 -46.693 -55.037 1.00 40.03 136 GLU A C 1
ATOM 1048 O O . GLU A 1 136 ? -0.725 -46.119 -55.135 1.00 40.03 136 GLU A O 1
ATOM 1053 N N . MET A 1 137 ? -1.898 -47.935 -55.514 1.00 38.44 137 MET A N 1
ATOM 1054 C CA . MET A 1 137 ? -2.517 -48.289 -56.798 1.00 38.44 137 MET A CA 1
ATOM 1055 C C . MET A 1 137 ? -1.992 -47.460 -57.979 1.00 38.44 137 MET A C 1
ATOM 1057 O O . MET A 1 137 ? -2.616 -46.509 -58.435 1.00 38.44 137 MET A O 1
ATOM 1061 N N . ARG A 1 138 ? -0.890 -47.928 -58.577 1.00 39.88 138 ARG A N 1
ATOM 1062 C CA . ARG A 1 138 ? -0.634 -47.732 -60.007 1.00 39.88 138 ARG A CA 1
ATOM 1063 C C . ARG A 1 138 ? -0.326 -49.064 -60.681 1.00 39.88 138 ARG A C 1
ATOM 1065 O O . ARG A 1 138 ? 0.677 -49.701 -60.391 1.00 39.88 138 ARG A O 1
ATOM 1072 N N . GLY A 1 139 ? -1.183 -49.412 -61.641 1.00 39.75 139 GLY A N 1
ATOM 1073 C CA . GLY A 1 139 ? -0.760 -50.082 -62.869 1.00 39.75 139 GLY A CA 1
ATOM 1074 C C . GLY A 1 139 ? -0.957 -51.592 -62.945 1.00 39.75 139 GLY A C 1
ATOM 1075 O O . GLY A 1 139 ? 0.014 -52.341 -62.971 1.00 39.75 139 GLY A O 1
ATOM 1076 N N . ARG A 1 140 ? -2.205 -52.032 -63.161 1.00 42.88 140 ARG A N 1
ATOM 1077 C CA . ARG A 1 140 ? -2.454 -53.221 -63.990 1.00 42.88 140 ARG A CA 1
ATOM 1078 C C . ARG A 1 140 ? -1.859 -52.958 -65.381 1.00 42.88 140 ARG A C 1
ATOM 1080 O O . ARG A 1 140 ? -2.362 -52.104 -66.103 1.00 42.88 140 ARG A O 1
ATOM 1087 N N . ARG A 1 141 ? -0.808 -53.692 -65.756 1.00 45.38 141 ARG A N 1
ATOM 1088 C CA . ARG A 1 141 ? -0.451 -53.939 -67.161 1.00 45.38 141 ARG A CA 1
ATOM 1089 C C . ARG A 1 141 ? -1.180 -55.205 -67.613 1.00 45.38 141 ARG A C 1
ATOM 1091 O O . ARG A 1 141 ? -0.993 -56.263 -67.013 1.00 45.38 141 ARG A O 1
ATOM 1098 N N . HIS A 1 142 ? -1.999 -55.092 -68.652 1.00 42.19 142 HIS A N 1
ATOM 1099 C CA . HIS A 1 142 ? -2.516 -56.207 -69.450 1.00 42.19 142 HIS A CA 1
ATOM 1100 C C . HIS A 1 142 ? -2.492 -55.819 -70.935 1.00 42.19 142 HIS A C 1
ATOM 1102 O O . HIS A 1 142 ? -2.739 -54.660 -71.259 1.00 42.19 142 HIS A O 1
ATOM 1108 N N . GLY A 1 143 ? -2.203 -56.816 -71.779 1.00 44.34 143 GLY A N 1
ATOM 1109 C CA . GLY A 1 143 ? -1.996 -56.753 -73.236 1.00 44.34 143 GLY A CA 1
ATOM 1110 C C . GLY A 1 143 ? -0.529 -57.061 -73.548 1.00 44.34 143 GLY A C 1
ATOM 1111 O O . GLY A 1 143 ? 0.313 -56.219 -73.259 1.00 44.34 143 GLY A O 1
ATOM 1112 N N . LYS A 1 144 ? -0.099 -58.288 -73.889 1.00 40.62 144 LYS A N 1
ATOM 1113 C CA . LYS A 1 144 ? -0.497 -59.121 -75.046 1.00 40.62 144 LYS A CA 1
ATOM 1114 C C . LYS A 1 144 ? -0.554 -58.328 -76.340 1.00 40.62 144 LYS A C 1
ATOM 1116 O O . LYS A 1 144 ? -1.403 -57.418 -76.405 1.00 40.62 144 LYS A O 1
#

Radius of gyration: 27.3 Å; Cα contacts (8 Å, |Δi|>4): 191; chains: 1; bounding box: 32×73×89 Å

Foldseek 3Di:
DWDWDALPPQVVQPPDPVSCVVCVQSNLLSLLCVLLVFRGWDDDPPQTASGAPDVLAETEHEDQDDDPVNVVSQLVSSVVSVHNAYEYEHCDDADDDPRYGYHHSVVSVVPDPPPDPPPPPPDPPPPPDDDDDPDDDDDDDDDD

Nearest PDB structures (foldseek):
  4ycs-assembly5_E  TM=4.386E-01  e=5.437E-01  Clostridioides difficile 630
  2pfj-assembly1_A  TM=3.864E-01  e=1.170E+00  Escherichia phage T7
  5v1s-assembly2_B  TM=5.957E-01  e=3.941E+00  Streptococcus suis
  5v1s-assembly1_A  TM=4.842E-01  e=4.478E+00  Streptococcus suis
  7cmc-assembly1_C  TM=3.929E-01  e=6.570E+00  Pyrococcus horikoshii OT3

Solvent-accessible surface area (backbone atoms only — not comparable to full-atom values): 8957 Å² total; per-residue (Å²): 127,80,67,78,64,83,66,88,56,53,86,74,45,63,83,40,75,70,46,27,66,75,36,44,66,60,41,50,42,29,50,51,36,59,71,68,67,44,83,37,48,42,50,59,91,93,47,73,41,62,30,45,38,85,93,46,37,31,31,32,40,68,41,75,62,82,53,72,66,54,47,54,50,49,49,53,49,24,57,74,72,64,22,82,36,37,37,36,39,14,60,70,45,73,52,74,52,90,78,29,40,33,36,26,52,74,55,55,67,72,73,46,76,95,73,81,83,80,75,76,77,78,73,79,80,78,77,76,80,77,82,82,81,90,80,80,91,81,78,91,83,84,78,134

Sequence (144 aa):
MRRYYPATTSLIRAVSRQAFQRESGGVLETYVINALGATHYYRQGRVEVDAILGGGDVAVEVKSGADERDVDKLARVATRIGSRKRMIVSLSDRFSRKGVEVVPAYALEWETPVSSMQIEAVKPSVATSSETTVREMRGRRHGK

pLDDT: mean 71.86, std 22.44, range [32.38, 97.75]